Protein AF-A0A353R4M9-F1 (afdb_monomer)

Secondary structure (DSSP, 8-state):
--HHHHHHHHHHHH----HHHHHHHHHHHHHHHTTPPPHHHHS-HHHHHHHHHHHTTPPPPEEEEEEEES-GGG-EEEEEEEEGGGTEEEEEEESSHHHHHHHHHHHHHHHHH--

Foldseek 3Di:
DCPPVVVVVVVVVPPPDDPVVVVVVCVVCVVVVVPPDDPVVVDQLQVVLQVVQVVVVFDHKDKDFDDWDDDPVQIKTWIWIDGVVVVDIFIAIDSDPVRRVSRRSVVVVVVVVVD

Radius of gyration: 19.38 Å; Cα contacts (8 Å, |Δi|>4): 144; chains: 1; bounding box: 36×39×50 Å

Structure (mmCIF, N/CA/C/O backbone):
data_AF-A0A353R4M9-F1
#
_entry.id   AF-A0A353R4M9-F1
#
loop_
_atom_site.group_PDB
_atom_site.id
_atom_site.type_symbol
_atom_site.label_atom_id
_atom_site.label_alt_id
_atom_site.label_comp_id
_atom_site.label_asym_id
_atom_site.label_entity_id
_atom_site.label_seq_id
_atom_site.pdbx_PDB_ins_code
_atom_site.Cartn_x
_atom_site.Cartn_y
_atom_site.Cartn_z
_atom_site.occupancy
_atom_site.B_iso_or_equiv
_atom_site.auth_seq_id
_atom_site.auth_comp_id
_atom_site.auth_asym_id
_atom_site.auth_atom_id
_atom_site.pdbx_PDB_model_num
ATOM 1 N N . MET A 1 1 ? -9.221 1.998 -17.539 1.00 46.59 1 MET A N 1
ATOM 2 C CA . MET A 1 1 ? -8.350 1.305 -18.517 1.00 46.59 1 MET A CA 1
ATOM 3 C C . MET A 1 1 ? -8.465 -0.200 -18.297 1.00 46.59 1 MET A C 1
ATOM 5 O O . MET A 1 1 ? -7.474 -0.876 -18.049 1.00 46.59 1 MET A O 1
ATOM 9 N N . ALA A 1 2 ? -9.700 -0.699 -18.335 1.00 43.16 2 ALA A N 1
ATOM 10 C CA . ALA A 1 2 ? -10.043 -2.120 -18.269 1.00 43.16 2 ALA A CA 1
ATOM 11 C C . ALA A 1 2 ? -10.678 -2.576 -19.599 1.00 43.16 2 ALA A C 1
ATOM 13 O O . ALA A 1 2 ? -11.157 -3.693 -19.713 1.00 43.16 2 ALA A O 1
ATOM 14 N N . ASP A 1 3 ? -10.648 -1.723 -20.626 1.00 44.44 3 ASP A N 1
ATOM 15 C CA . ASP A 1 3 ? -11.493 -1.878 -21.811 1.00 44.44 3 ASP A CA 1
ATOM 16 C C . ASP A 1 3 ? -10.904 -2.832 -22.863 1.00 44.44 3 ASP A C 1
ATOM 18 O O . ASP A 1 3 ? -11.619 -3.344 -23.716 1.00 44.44 3 ASP A O 1
ATOM 22 N N . ALA A 1 4 ? -9.599 -3.122 -22.805 1.00 49.16 4 ALA A N 1
ATOM 23 C CA . ALA A 1 4 ? -8.953 -4.014 -23.771 1.00 49.16 4 ALA A CA 1
ATOM 24 C C . ALA A 1 4 ? -9.053 -5.503 -23.389 1.00 49.16 4 ALA A C 1
ATOM 26 O O . ALA A 1 4 ? -9.022 -6.361 -24.268 1.00 49.16 4 ALA A O 1
ATOM 27 N N . LEU A 1 5 ? -9.178 -5.821 -22.094 1.00 45.62 5 LEU A N 1
ATOM 28 C CA . LEU A 1 5 ? -9.212 -7.209 -21.620 1.00 45.62 5 LEU A CA 1
ATOM 29 C C . LEU A 1 5 ? -10.612 -7.825 -21.766 1.00 45.62 5 LEU A C 1
ATOM 31 O O . LEU A 1 5 ? -10.732 -8.975 -22.187 1.00 45.62 5 LEU A O 1
ATOM 35 N N . GLU A 1 6 ? -11.668 -7.050 -21.501 1.00 48.56 6 GLU A N 1
ATOM 36 C CA . GLU A 1 6 ? -13.055 -7.499 -21.693 1.00 48.56 6 GLU A CA 1
ATOM 37 C C . GLU A 1 6 ? -13.397 -7.716 -23.174 1.00 48.56 6 GLU A C 1
ATOM 39 O O . GLU A 1 6 ? -14.111 -8.661 -23.508 1.00 48.56 6 GLU A O 1
ATOM 44 N N . ALA A 1 7 ? -12.820 -6.921 -24.083 1.00 51.59 7 ALA A N 1
ATOM 45 C CA . ALA A 1 7 ? -13.050 -7.064 -25.521 1.00 51.59 7 ALA A CA 1
ATOM 46 C C . ALA A 1 7 ? -12.492 -8.383 -26.093 1.00 51.59 7 ALA A C 1
ATOM 48 O O . ALA A 1 7 ? -13.135 -9.015 -26.932 1.00 51.59 7 ALA A O 1
ATOM 49 N N . VAL A 1 8 ? -11.325 -8.839 -25.617 1.00 53.41 8 VAL A N 1
ATOM 50 C CA . VAL A 1 8 ? -10.725 -10.113 -26.062 1.00 53.41 8 VAL A CA 1
ATOM 51 C C . VAL A 1 8 ? -11.509 -11.310 -25.519 1.00 53.41 8 VAL A C 1
ATOM 53 O O . VAL A 1 8 ? -11.739 -12.275 -26.246 1.00 53.41 8 VAL A O 1
ATOM 56 N N . LEU A 1 9 ? -11.977 -11.239 -24.270 1.00 49.53 9 LEU A N 1
ATOM 57 C CA . LEU A 1 9 ? -12.787 -12.303 -23.669 1.00 49.53 9 LEU A CA 1
ATOM 58 C C . LEU A 1 9 ? -14.192 -12.385 -24.293 1.00 49.53 9 LEU A C 1
ATOM 60 O O . LEU A 1 9 ? -14.709 -13.485 -24.487 1.00 49.53 9 LEU A O 1
ATOM 64 N N . GLY A 1 10 ? -14.775 -11.249 -24.691 1.00 46.59 10 GLY A N 1
ATOM 65 C CA . GLY A 1 10 ? -16.047 -11.204 -25.419 1.00 46.59 10 GLY A CA 1
ATOM 66 C C . GLY A 1 10 ? -15.973 -11.813 -26.823 1.00 46.59 10 GLY A C 1
ATOM 67 O O . GLY A 1 10 ? -16.895 -12.518 -27.231 1.00 46.59 10 GLY A O 1
ATOM 68 N N . ALA A 1 11 ? -14.863 -11.610 -27.542 1.00 48.66 11 ALA A N 1
ATOM 69 C CA . ALA A 1 11 ? -14.675 -12.150 -28.890 1.00 48.66 11 ALA A CA 1
ATOM 70 C C . ALA A 1 11 ? -14.497 -13.681 -28.903 1.00 48.66 11 ALA A C 1
ATOM 72 O O . ALA A 1 11 ? -15.026 -14.354 -29.782 1.00 48.66 11 ALA A O 1
ATOM 73 N N . VAL A 1 12 ? -13.817 -14.250 -27.900 1.00 50.44 12 VAL A N 1
ATOM 74 C CA . VAL A 1 12 ? -13.602 -15.708 -27.803 1.00 50.44 12 VAL A CA 1
ATOM 75 C C . VAL A 1 12 ? -14.885 -16.460 -27.420 1.00 50.44 12 VAL A C 1
ATOM 77 O O . VAL A 1 12 ? -15.082 -17.593 -27.854 1.00 50.44 12 VAL A O 1
ATOM 80 N N . CYS A 1 13 ? -15.791 -15.838 -26.659 1.00 46.22 13 CYS A N 1
ATOM 81 C CA . CYS A 1 13 ? -17.080 -16.442 -26.302 1.00 46.22 13 CYS A 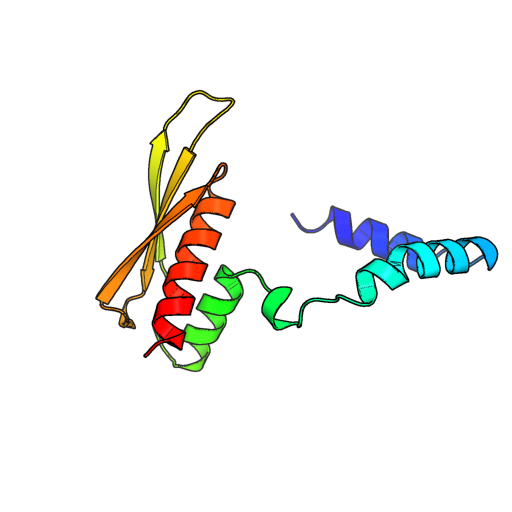CA 1
ATOM 82 C C . CYS A 1 13 ? -18.108 -16.452 -27.449 1.00 46.22 13 CYS A C 1
ATOM 84 O O . CYS A 1 13 ? -19.047 -17.244 -27.396 1.00 46.22 13 CYS A O 1
ATOM 86 N N . LEU A 1 14 ? -17.956 -15.599 -28.470 1.00 47.22 14 LEU A N 1
ATOM 87 C CA . LEU A 1 14 ? -18.917 -15.477 -29.577 1.00 47.22 14 LEU A CA 1
ATOM 88 C C . LEU A 1 14 ? -18.585 -16.343 -30.805 1.00 47.22 14 LEU A C 1
ATOM 90 O O . LEU A 1 14 ? -19.490 -16.620 -31.587 1.00 47.22 14 LEU A O 1
ATOM 94 N N . ASP A 1 15 ? -17.348 -16.828 -30.947 1.00 45.69 15 ASP A N 1
ATOM 95 C CA . ASP A 1 15 ? -16.869 -17.538 -32.150 1.00 45.69 15 ASP A CA 1
ATOM 96 C C . ASP A 1 15 ? -16.700 -19.059 -31.925 1.00 45.69 15 ASP A C 1
ATOM 98 O O . ASP A 1 15 ? -15.742 -19.709 -32.354 1.00 45.69 15 ASP A O 1
ATOM 102 N N . GLY A 1 16 ? -17.645 -19.653 -31.189 1.00 45.06 16 GLY A N 1
ATOM 103 C CA . GLY A 1 16 ? -17.697 -21.086 -30.896 1.00 45.06 16 GLY A CA 1
ATOM 104 C C . GLY A 1 16 ? -17.989 -21.930 -32.138 1.00 45.06 16 GLY A C 1
ATOM 105 O O . GLY A 1 16 ? -19.138 -22.279 -32.397 1.00 45.06 16 GLY A O 1
ATOM 106 N N . GLY A 1 17 ? -16.940 -22.294 -32.879 1.00 49.66 17 GLY A N 1
ATOM 107 C CA . GLY A 1 17 ? -17.061 -23.102 -34.091 1.00 49.66 17 GLY A CA 1
ATOM 108 C C . GLY A 1 17 ? -15.813 -23.890 -34.496 1.00 49.66 17 GLY A C 1
ATOM 109 O O . GLY A 1 17 ? -15.422 -23.833 -35.653 1.00 49.66 17 GLY A O 1
ATOM 110 N N . SER A 1 18 ? -15.162 -24.614 -33.578 1.00 41.50 18 SER A N 1
ATOM 111 C CA . SER A 1 18 ? -14.488 -25.903 -33.859 1.00 41.50 18 SER A CA 1
ATOM 112 C C . SER A 1 18 ? -13.872 -26.473 -32.573 1.00 41.50 18 SER A C 1
ATOM 114 O O . SER A 1 18 ? -12.971 -25.893 -31.968 1.00 41.50 18 SER A O 1
ATOM 116 N N . GLU A 1 19 ? -14.379 -27.626 -32.132 1.00 49.78 19 GLU A N 1
ATOM 117 C CA . GLU A 1 19 ? -14.119 -28.251 -30.821 1.00 49.78 19 GLU A CA 1
ATOM 118 C C . GLU A 1 19 ? -12.633 -28.499 -30.483 1.00 49.78 19 GLU A C 1
ATOM 120 O O . GLU A 1 19 ? -12.288 -28.623 -29.309 1.00 49.78 19 GLU A O 1
ATOM 125 N N . ALA A 1 20 ? -11.731 -28.488 -31.468 1.00 51.72 20 ALA A N 1
ATOM 126 C CA . ALA A 1 20 ? -10.294 -28.678 -31.256 1.00 51.72 20 ALA A CA 1
ATOM 127 C C . ALA A 1 20 ? -9.602 -27.486 -30.558 1.00 51.72 20 ALA A C 1
ATOM 129 O O . ALA A 1 20 ? -8.657 -27.680 -29.793 1.00 51.72 20 ALA A O 1
ATOM 130 N N . GLY A 1 21 ? -10.072 -26.250 -30.776 1.00 47.78 21 GLY A N 1
ATOM 131 C CA . GLY A 1 21 ? -9.477 -25.058 -30.153 1.00 47.78 21 GLY A CA 1
ATOM 132 C C . GLY A 1 21 ? -9.801 -24.945 -28.661 1.00 47.78 21 GLY A C 1
ATOM 133 O O . GLY A 1 21 ? -8.946 -24.587 -27.850 1.00 47.78 21 GLY A O 1
ATOM 134 N N . ILE A 1 22 ? -11.023 -25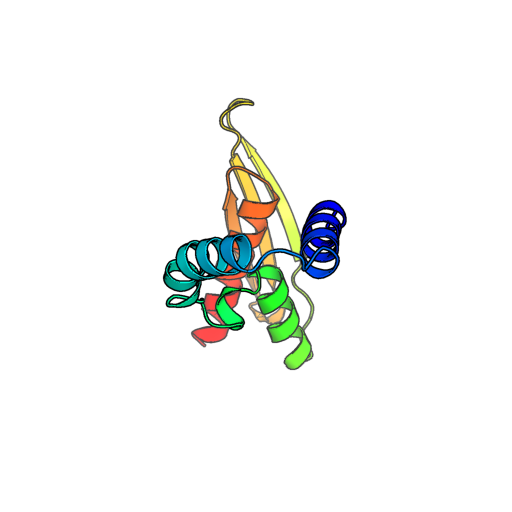.333 -28.284 1.00 53.91 22 ILE A N 1
ATOM 135 C CA . ILE A 1 22 ? -11.511 -25.291 -26.899 1.00 53.91 22 ILE A CA 1
ATOM 136 C C . ILE A 1 22 ? -10.748 -26.287 -26.022 1.00 53.91 22 ILE A C 1
ATOM 138 O O . ILE A 1 22 ? -10.462 -25.984 -24.865 1.00 53.91 22 ILE A O 1
ATOM 142 N N . GLU A 1 23 ? -10.386 -27.458 -26.548 1.00 51.88 23 GLU A N 1
ATOM 143 C CA . GLU A 1 23 ? -9.669 -28.470 -25.768 1.00 51.88 23 GLU A CA 1
ATOM 144 C C . GLU A 1 23 ? -8.225 -28.050 -25.446 1.00 51.88 23 GLU A C 1
ATOM 146 O O . GLU A 1 23 ? -7.747 -28.261 -24.330 1.00 51.88 23 GLU A O 1
ATOM 151 N N . ILE A 1 24 ? -7.552 -27.384 -26.391 1.00 54.59 24 ILE A N 1
ATOM 152 C CA . ILE A 1 24 ? -6.188 -26.869 -26.214 1.00 54.59 24 ILE A CA 1
ATOM 153 C C . ILE A 1 24 ? -6.175 -25.694 -25.232 1.00 54.59 24 ILE A C 1
ATOM 155 O O . ILE A 1 24 ? -5.332 -25.662 -24.337 1.00 54.59 24 ILE A O 1
ATOM 159 N N . VAL A 1 25 ? -7.140 -24.771 -25.337 1.00 54.78 25 VAL A N 1
ATOM 160 C CA . VAL A 1 25 ? -7.304 -23.675 -24.367 1.00 54.78 25 VAL A CA 1
ATOM 161 C C . VAL A 1 25 ? -7.632 -24.233 -22.982 1.00 54.78 25 VAL A C 1
ATOM 163 O O . VAL A 1 25 ? -6.993 -23.844 -22.008 1.00 54.78 25 VAL A O 1
ATOM 166 N N . LYS A 1 26 ? -8.544 -25.208 -22.873 1.00 54.59 26 LYS A N 1
ATOM 167 C CA . LYS A 1 26 ? -8.845 -25.868 -21.594 1.00 54.59 26 LYS A CA 1
ATOM 168 C C . LYS A 1 26 ? -7.624 -26.566 -21.005 1.00 54.59 26 LYS A C 1
ATOM 170 O O . LYS A 1 26 ? -7.410 -26.424 -19.813 1.00 54.59 26 LYS A O 1
ATOM 175 N N . ARG A 1 27 ? -6.797 -27.263 -21.792 1.00 55.41 27 ARG A N 1
ATOM 176 C CA . ARG A 1 27 ? -5.564 -27.901 -21.288 1.00 55.41 27 ARG A CA 1
ATOM 177 C C . ARG A 1 27 ? -4.495 -26.893 -20.868 1.00 55.41 27 ARG A C 1
ATOM 179 O O . ARG A 1 27 ? -3.914 -27.055 -19.803 1.00 55.41 27 ARG A O 1
ATOM 186 N N . LEU A 1 28 ? -4.267 -25.842 -21.655 1.00 52.69 28 LEU A N 1
ATOM 187 C CA . LEU A 1 28 ? -3.279 -24.799 -21.341 1.00 52.69 28 LEU A CA 1
ATOM 188 C C . LEU A 1 28 ? -3.674 -23.950 -20.124 1.00 52.69 28 LEU A C 1
ATOM 190 O O . LEU A 1 28 ? -2.798 -23.460 -19.410 1.00 52.69 28 LEU A O 1
ATOM 194 N N . PHE A 1 29 ? -4.977 -23.782 -19.879 1.00 48.28 29 PHE A N 1
ATOM 195 C CA . PHE A 1 29 ? -5.491 -23.066 -18.714 1.00 48.28 29 PHE A CA 1
ATOM 196 C C . PHE A 1 29 ? -5.842 -23.972 -17.529 1.00 48.28 29 PHE A C 1
ATOM 198 O O . PHE A 1 29 ? -5.880 -23.452 -16.424 1.00 48.28 2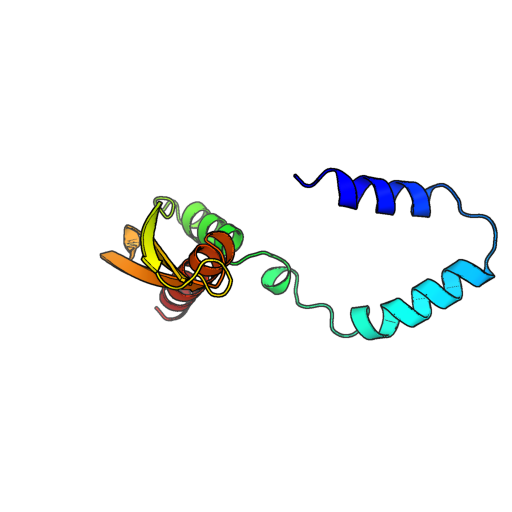9 PHE A O 1
ATOM 205 N N . ALA A 1 30 ? -6.037 -25.286 -17.692 1.00 51.38 30 ALA A N 1
ATOM 206 C CA . ALA A 1 30 ? -6.355 -26.205 -16.590 1.00 51.38 30 ALA A CA 1
ATOM 207 C C . ALA A 1 30 ? -5.240 -26.261 -15.538 1.00 51.38 30 ALA A C 1
ATOM 209 O O . ALA A 1 30 ? -5.530 -26.165 -14.349 1.00 51.38 30 ALA A O 1
ATOM 210 N N . ASP A 1 31 ? -3.972 -26.313 -15.957 1.00 48.19 31 ASP A N 1
ATOM 211 C CA . ASP A 1 31 ? -2.838 -26.309 -15.021 1.00 48.19 31 ASP A CA 1
ATOM 212 C C . ASP A 1 31 ? -2.655 -24.951 -14.318 1.00 48.19 31 ASP A C 1
ATOM 214 O O . ASP A 1 31 ? -2.184 -24.892 -13.183 1.00 48.19 31 ASP A O 1
ATOM 218 N N . ARG A 1 32 ? -3.080 -23.845 -14.950 1.00 45.94 32 ARG A N 1
ATOM 219 C CA . ARG A 1 32 ? -3.124 -22.514 -14.312 1.00 45.94 32 ARG A CA 1
ATOM 220 C C . ARG A 1 32 ? -4.375 -22.305 -13.455 1.00 45.94 32 ARG A C 1
ATOM 222 O O . ARG A 1 32 ? -4.330 -21.493 -12.539 1.00 45.94 32 ARG A O 1
ATOM 229 N N . LEU A 1 33 ? -5.460 -23.032 -13.731 1.00 44.97 33 LEU A N 1
ATOM 230 C CA . LEU A 1 33 ? -6.700 -23.004 -12.955 1.00 44.97 33 LEU A CA 1
ATOM 231 C C . LEU A 1 33 ? -6.641 -23.900 -11.708 1.00 44.97 33 LEU A C 1
ATOM 233 O O . LEU A 1 33 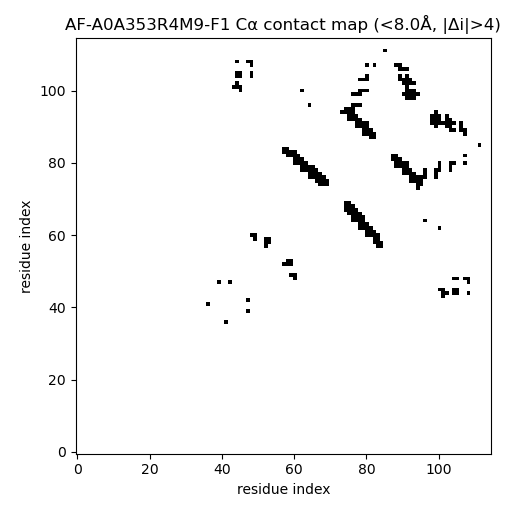? -7.353 -23.652 -10.740 1.00 44.97 33 LEU A O 1
ATOM 237 N N . ALA A 1 34 ? -5.804 -24.939 -11.720 1.00 46.00 34 ALA A N 1
ATOM 238 C CA . ALA A 1 34 ? -5.642 -25.858 -10.593 1.00 46.00 34 ALA A CA 1
ATOM 239 C C . ALA A 1 34 ? -5.014 -25.188 -9.356 1.00 46.00 34 ALA A C 1
ATOM 241 O O . ALA A 1 34 ? -5.220 -25.649 -8.238 1.00 46.00 34 ALA A O 1
ATOM 242 N N . ASN A 1 35 ? -4.310 -24.072 -9.561 1.00 45.38 35 ASN A N 1
ATOM 243 C CA . ASN A 1 35 ? -3.800 -23.189 -8.516 1.00 45.38 35 ASN A CA 1
ATOM 244 C C . ASN A 1 35 ? -4.462 -21.812 -8.621 1.00 45.38 35 ASN A C 1
ATOM 246 O O . ASN A 1 35 ? -3.768 -20.795 -8.599 1.00 45.38 35 ASN A O 1
ATOM 250 N N . LEU A 1 36 ? -5.787 -21.765 -8.813 1.00 43.06 36 LEU A N 1
ATOM 251 C CA . LEU A 1 36 ? -6.496 -20.499 -8.684 1.00 43.06 36 LEU A CA 1
ATOM 252 C C . LEU A 1 36 ? -6.281 -19.992 -7.257 1.00 43.06 36 LEU A C 1
ATOM 254 O O . LEU A 1 36 ? -6.698 -20.667 -6.310 1.00 43.06 36 LEU A O 1
ATOM 258 N N . PRO A 1 37 ? -5.646 -18.823 -7.099 1.00 46.34 37 PRO A N 1
ATOM 259 C CA . PRO A 1 37 ? -5.637 -18.151 -5.822 1.00 46.34 37 PRO A CA 1
ATOM 260 C C . PRO A 1 37 ? -7.095 -17.949 -5.397 1.00 46.34 37 PRO A C 1
ATOM 262 O O . PRO A 1 37 ? -7.972 -17.736 -6.242 1.00 46.34 37 PRO A O 1
ATOM 265 N N . SER A 1 38 ? -7.372 -18.043 -4.102 1.00 51.38 38 SER A N 1
ATOM 266 C CA . SER A 1 38 ? -8.701 -17.731 -3.563 1.00 51.38 38 SER A CA 1
ATOM 267 C C . SER A 1 38 ? -9.195 -16.368 -4.095 1.00 51.38 38 SER A C 1
ATOM 269 O O . SER A 1 38 ? -8.386 -15.513 -4.449 1.00 51.38 38 SER A O 1
ATOM 271 N N . GLU A 1 39 ? -10.508 -16.095 -4.141 1.00 50.16 39 GLU A N 1
ATOM 272 C CA . GLU A 1 39 ? -11.025 -14.752 -4.514 1.00 50.16 39 GLU A CA 1
ATOM 273 C C . GLU A 1 39 ? -10.332 -13.612 -3.733 1.00 50.16 39 GLU A C 1
ATOM 275 O O . GLU A 1 39 ? -10.190 -12.494 -4.225 1.00 50.16 39 GLU A O 1
ATOM 280 N N . VAL A 1 40 ? -9.834 -13.924 -2.533 1.00 50.16 40 VAL A N 1
ATOM 281 C CA . VAL A 1 40 ? -9.048 -13.057 -1.647 1.00 50.16 40 VAL A CA 1
ATOM 282 C C . VAL A 1 40 ? -7.626 -12.778 -2.169 1.00 50.16 40 VAL A C 1
ATOM 284 O O . VAL A 1 40 ? -7.057 -11.730 -1.880 1.00 50.16 40 VAL A O 1
ATOM 287 N N . GLU A 1 41 ? -7.032 -13.675 -2.944 1.00 51.50 41 GLU A N 1
ATOM 288 C CA . GLU A 1 41 ? -5.736 -13.478 -3.606 1.00 51.50 41 GLU A CA 1
ATOM 289 C C . GLU A 1 41 ? -5.871 -12.882 -5.019 1.00 51.50 41 GLU A C 1
ATOM 291 O O . GLU A 1 41 ? -4.918 -12.297 -5.530 1.00 51.50 41 GLU A O 1
ATOM 296 N N . LEU A 1 42 ? -7.050 -12.985 -5.643 1.00 56.62 42 LEU A N 1
ATOM 297 C CA . LEU A 1 42 ? -7.355 -12.323 -6.919 1.00 56.62 42 LEU A CA 1
ATOM 298 C C . LEU A 1 42 ? -7.590 -10.813 -6.756 1.00 56.62 42 LEU A C 1
ATOM 300 O O . LEU A 1 42 ? -7.295 -10.039 -7.670 1.00 56.62 42 LEU A O 1
ATOM 304 N N . LYS A 1 43 ? -8.118 -10.379 -5.603 1.00 67.12 43 LYS A N 1
ATOM 305 C CA . LYS A 1 43 ? -8.335 -8.957 -5.309 1.00 67.12 43 LYS A CA 1
ATOM 306 C C . LYS A 1 43 ? -7.030 -8.267 -4.928 1.00 67.12 43 LYS A C 1
ATOM 308 O O . LYS A 1 43 ? -6.301 -8.718 -4.046 1.00 67.12 43 LYS A O 1
ATOM 313 N N . ASP A 1 44 ? -6.772 -7.118 -5.548 1.00 87.50 44 ASP A N 1
ATOM 314 C CA . ASP A 1 44 ? -5.580 -6.343 -5.235 1.00 87.50 44 ASP A CA 1
ATOM 315 C C . ASP A 1 44 ? -5.622 -5.802 -3.785 1.00 87.50 44 ASP A C 1
ATOM 317 O O . ASP A 1 44 ? -6.702 -5.500 -3.258 1.00 87.50 44 ASP A O 1
ATOM 321 N N . PRO A 1 45 ? -4.461 -5.637 -3.123 1.00 89.25 45 PRO A N 1
ATOM 322 C CA . PRO A 1 45 ? -4.402 -5.237 -1.717 1.00 89.25 45 PRO A CA 1
ATOM 323 C C . PRO A 1 45 ? -5.102 -3.910 -1.400 1.00 89.25 45 PRO A C 1
ATOM 325 O O . PRO A 1 45 ? -5.568 -3.724 -0.278 1.00 89.25 45 PRO A O 1
ATOM 328 N N . LYS A 1 46 ? -5.213 -2.980 -2.362 1.00 90.31 46 LYS A N 1
ATOM 329 C CA . LYS A 1 46 ? -5.898 -1.699 -2.125 1.00 90.31 46 LYS A CA 1
ATOM 330 C C . LYS A 1 46 ? -7.402 -1.903 -1.990 1.00 90.31 46 LYS A C 1
ATOM 332 O O . LYS A 1 46 ? -7.993 -1.385 -1.046 1.00 90.31 46 LYS A O 1
ATOM 337 N N . THR A 1 47 ? -7.994 -2.692 -2.889 1.00 90.25 47 THR A N 1
ATOM 338 C CA . THR A 1 47 ? -9.416 -3.056 -2.822 1.00 90.25 47 THR A CA 1
ATOM 339 C C . THR A 1 47 ? -9.727 -3.779 -1.516 1.00 90.25 47 THR A C 1
ATOM 341 O O . THR A 1 47 ? -10.661 -3.405 -0.813 1.00 90.25 47 THR A O 1
ATOM 344 N N . ARG A 1 48 ? -8.893 -4.750 -1.124 1.00 92.50 48 ARG A N 1
ATOM 345 C CA . ARG A 1 48 ? -9.068 -5.471 0.146 1.00 92.50 48 ARG A CA 1
ATOM 346 C C . ARG A 1 48 ? -8.995 -4.558 1.367 1.00 92.50 48 ARG A C 1
ATOM 348 O O . ARG A 1 48 ? -9.820 -4.686 2.265 1.00 92.50 48 ARG A O 1
ATOM 355 N N . LEU A 1 49 ? -8.030 -3.636 1.404 1.00 92.94 49 LEU A N 1
ATOM 356 C CA . LEU A 1 49 ? -7.893 -2.679 2.505 1.00 92.94 49 LEU A CA 1
ATOM 357 C C . LEU A 1 49 ? -9.118 -1.770 2.601 1.00 92.94 49 LEU A C 1
ATOM 359 O O . LEU A 1 49 ? -9.643 -1.550 3.690 1.00 92.94 49 LEU A O 1
ATOM 363 N N . GLN A 1 50 ? -9.586 -1.270 1.458 1.00 93.00 50 GLN A N 1
ATOM 364 C CA . GLN A 1 50 ? -10.782 -0.445 1.388 1.00 93.00 50 GLN A CA 1
ATOM 365 C C . GLN A 1 50 ? -12.017 -1.199 1.893 1.00 93.00 50 GLN A C 1
ATOM 367 O O . GLN A 1 50 ? -12.710 -0.686 2.768 1.00 93.00 50 GLN A O 1
ATOM 372 N N . GLU A 1 51 ? -12.273 -2.408 1.388 1.00 93.19 51 GLU A N 1
ATOM 373 C CA . GLU A 1 51 ? -13.407 -3.240 1.813 1.00 93.19 51 GLU A CA 1
ATOM 374 C C . GLU A 1 51 ? -13.344 -3.540 3.318 1.00 93.19 51 GLU A C 1
ATOM 376 O O . GLU A 1 51 ? -14.350 -3.410 4.015 1.00 93.19 51 GLU A O 1
ATOM 381 N N . HIS A 1 52 ? -12.157 -3.872 3.839 1.00 92.81 52 HIS A N 1
ATOM 382 C CA . HIS A 1 52 ? -11.951 -4.149 5.260 1.00 92.81 52 HIS A CA 1
ATOM 383 C C . HIS A 1 52 ? -12.301 -2.942 6.144 1.00 92.81 52 HIS A C 1
ATOM 385 O O . HIS A 1 52 ? -12.982 -3.092 7.159 1.00 92.81 52 HIS A O 1
ATOM 391 N N . LEU A 1 53 ? -11.853 -1.742 5.764 1.00 92.94 53 LEU A N 1
ATOM 392 C CA . LEU A 1 53 ? -12.125 -0.511 6.512 1.00 92.94 53 LEU A CA 1
ATOM 393 C C . LEU A 1 53 ? -13.599 -0.103 6.402 1.00 92.94 53 LEU A C 1
ATOM 395 O O . LEU A 1 53 ? -14.232 0.198 7.414 1.00 92.94 53 LEU A O 1
ATOM 399 N N . GLN A 1 54 ? -14.181 -0.176 5.202 1.00 93.44 54 GLN A N 1
ATOM 400 C CA . GLN A 1 54 ? -15.595 0.136 4.980 1.00 93.44 54 GLN A CA 1
ATOM 401 C C . GLN A 1 54 ? -16.523 -0.790 5.765 1.00 93.44 54 GLN A C 1
ATOM 403 O O . GLN A 1 54 ? -17.472 -0.313 6.384 1.00 93.44 54 GLN A O 1
ATOM 408 N N . ALA A 1 55 ? -16.235 -2.095 5.794 1.00 93.25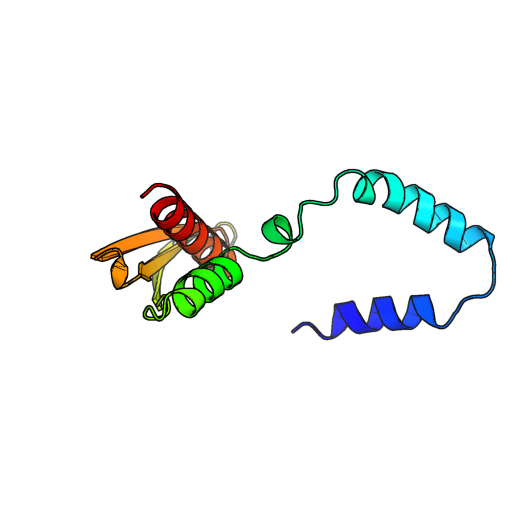 55 ALA A N 1
ATOM 409 C CA . ALA A 1 55 ? -17.020 -3.069 6.550 1.00 93.25 55 ALA A CA 1
ATOM 410 C C . ALA A 1 55 ? -17.046 -2.775 8.062 1.00 93.25 55 ALA A C 1
ATOM 412 O O . ALA A 1 55 ? -17.983 -3.175 8.750 1.00 93.25 55 ALA A O 1
ATOM 413 N N . ARG A 1 56 ? -16.0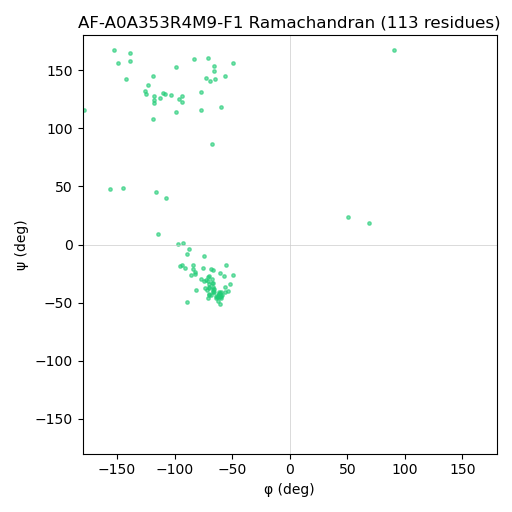37 -2.060 8.577 1.00 92.50 56 ARG A N 1
ATOM 414 C CA . ARG A 1 56 ? -15.920 -1.651 9.985 1.00 92.50 56 ARG A CA 1
ATOM 415 C C . ARG A 1 56 ? -16.404 -0.221 10.253 1.00 92.50 56 ARG A C 1
ATOM 417 O O . ARG A 1 56 ? -16.358 0.221 11.394 1.00 92.50 56 ARG A O 1
ATOM 424 N N . GLY A 1 57 ? -16.875 0.498 9.230 1.00 92.81 57 GLY A N 1
ATOM 425 C CA . GLY A 1 57 ? -17.264 1.908 9.350 1.00 92.81 57 GLY A CA 1
ATOM 426 C C . GLY A 1 57 ? -16.080 2.855 9.578 1.00 92.81 57 GLY A C 1
ATOM 427 O O . GLY A 1 57 ? -16.277 3.977 10.040 1.00 92.81 57 GLY A O 1
ATOM 428 N N . GLU A 1 58 ? -14.863 2.408 9.267 1.00 94.25 58 GLU A N 1
ATOM 429 C CA . GLU A 1 58 ? -13.637 3.182 9.435 1.00 94.25 58 GLU A CA 1
ATOM 430 C C . GLU A 1 58 ? -13.391 4.123 8.252 1.00 94.25 58 GLU A C 1
ATOM 432 O O . GLU A 1 58 ? -13.891 3.933 7.137 1.00 94.25 58 GLU A O 1
ATOM 437 N N . LEU A 1 59 ? -12.563 5.141 8.487 1.00 93.38 59 LEU A N 1
ATOM 438 C CA . LEU A 1 59 ? -12.109 6.034 7.425 1.00 93.38 59 LEU A CA 1
ATOM 439 C C . LEU A 1 59 ? -11.240 5.289 6.400 1.00 93.38 59 LEU A C 1
ATOM 441 O O . LEU A 1 59 ? -10.414 4.442 6.744 1.00 93.38 59 LEU A O 1
ATOM 445 N N . LEU A 1 60 ? -11.409 5.661 5.129 1.00 92.56 60 LEU A N 1
ATOM 446 C CA . LEU A 1 60 ? -10.659 5.102 4.004 1.00 92.56 60 LEU A CA 1
ATOM 447 C C . LEU A 1 60 ? -9.158 5.441 4.071 1.00 92.56 60 LEU A C 1
ATOM 449 O O . LEU A 1 60 ? -8.786 6.481 4.624 1.00 92.56 60 LEU A O 1
ATOM 453 N N . PRO A 1 61 ? -8.290 4.603 3.473 1.00 93.06 61 PRO A N 1
ATOM 454 C CA . PRO A 1 61 ? -6.856 4.848 3.458 1.00 93.06 61 PRO A CA 1
ATOM 455 C C . PRO A 1 61 ? -6.506 5.999 2.506 1.00 93.06 61 PRO A C 1
ATOM 457 O O . PRO A 1 61 ? -7.083 6.129 1.424 1.00 93.06 61 PRO A O 1
ATOM 460 N N . VAL A 1 62 ? -5.514 6.808 2.882 1.00 95.38 62 VAL A N 1
ATOM 461 C CA . VAL A 1 62 ? -4.982 7.900 2.051 1.00 95.38 62 VAL A CA 1
ATOM 462 C C . VAL A 1 62 ? -3.582 7.537 1.573 1.00 95.38 62 VAL A C 1
ATOM 464 O O . VAL A 1 62 ? -2.734 7.148 2.373 1.00 95.38 62 VAL A O 1
ATOM 467 N N . TYR A 1 63 ? -3.330 7.680 0.272 1.00 93.81 63 TYR A N 1
ATOM 468 C CA . TYR A 1 63 ? -2.030 7.394 -0.337 1.00 93.81 63 TYR A CA 1
ATOM 469 C C . TYR A 1 63 ? -1.332 8.684 -0.755 1.00 93.81 63 TYR A C 1
ATOM 471 O O . TYR A 1 63 ? -1.902 9.497 -1.484 1.00 93.81 63 TYR A O 1
ATOM 479 N N . GLN A 1 64 ? -0.075 8.828 -0.348 1.00 95.25 64 GLN A N 1
ATOM 480 C CA . GLN A 1 64 ? 0.790 9.946 -0.698 1.00 95.25 64 GLN A CA 1
ATOM 481 C C . GLN A 1 64 ? 2.076 9.422 -1.334 1.00 95.25 64 GLN A C 1
ATOM 483 O O . GLN A 1 64 ? 2.721 8.535 -0.789 1.00 95.25 64 GLN A O 1
ATOM 488 N N . LEU A 1 65 ? 2.447 9.962 -2.495 1.00 95.50 65 LEU A N 1
ATOM 489 C CA . LEU A 1 65 ? 3.762 9.718 -3.081 1.00 95.50 65 LEU A CA 1
ATOM 490 C C . LEU A 1 65 ? 4.785 10.582 -2.334 1.00 95.50 65 LEU A C 1
ATOM 492 O O . LEU A 1 65 ? 4.697 11.808 -2.400 1.00 95.50 65 LEU A O 1
ATOM 496 N N . ASP A 1 66 ? 5.725 9.943 -1.644 1.00 93.62 66 ASP A N 1
ATOM 497 C CA . ASP A 1 66 ? 6.750 10.621 -0.845 1.00 93.62 66 ASP A CA 1
ATOM 498 C C . ASP A 1 66 ? 7.988 10.927 -1.694 1.00 93.62 66 ASP A C 1
ATOM 500 O O . ASP A 1 66 ? 8.455 12.065 -1.726 1.00 93.62 66 ASP A O 1
ATOM 504 N N . THR A 1 67 ? 8.495 9.924 -2.419 1.00 94.19 67 THR A N 1
ATOM 505 C CA . THR A 1 67 ? 9.767 10.029 -3.148 1.00 94.19 67 THR A CA 1
ATOM 506 C C . THR A 1 67 ? 9.699 9.307 -4.492 1.00 94.19 67 THR A C 1
ATOM 508 O O . THR A 1 67 ? 9.129 8.221 -4.602 1.00 94.19 67 THR A O 1
ATOM 511 N N . ILE A 1 68 ? 10.337 9.886 -5.514 1.00 95.44 68 ILE A N 1
ATOM 512 C CA . ILE A 1 68 ? 10.775 9.171 -6.719 1.00 95.44 68 ILE A CA 1
ATOM 513 C C . ILE A 1 68 ? 12.296 9.278 -6.769 1.00 95.44 68 ILE A C 1
ATOM 515 O O . ILE A 1 68 ? 12.845 10.373 -6.654 1.00 95.44 68 ILE A O 1
ATOM 519 N N . SER A 1 69 ? 12.981 8.151 -6.917 1.00 93.50 69 SER A N 1
ATOM 520 C CA . SER A 1 69 ? 14.444 8.092 -6.963 1.00 93.50 69 SER A CA 1
ATOM 521 C C . SER A 1 69 ? 14.926 7.117 -8.034 1.00 93.50 69 SER A C 1
ATOM 523 O O . SER A 1 69 ? 14.145 6.313 -8.530 1.00 93.50 69 SER A O 1
ATOM 525 N N . GLY A 1 70 ? 16.208 7.187 -8.393 1.00 92.31 70 GLY A N 1
ATOM 526 C CA . GLY A 1 70 ? 16.809 6.316 -9.407 1.00 92.31 70 GLY A CA 1
ATOM 527 C C . GLY A 1 70 ? 16.742 6.874 -10.838 1.00 92.31 70 GLY A C 1
ATOM 528 O O . GLY A 1 70 ? 16.069 7.878 -11.094 1.00 92.31 70 GLY A O 1
ATOM 529 N N . PRO A 1 71 ? 17.495 6.270 -11.774 1.00 87.00 71 PRO A N 1
ATOM 530 C CA . PRO A 1 71 ? 17.488 6.656 -13.182 1.00 87.00 71 PRO A CA 1
ATOM 531 C C . PRO A 1 71 ? 16.170 6.248 -13.847 1.00 87.00 71 PRO A C 1
ATOM 533 O O . PRO A 1 71 ? 15.486 5.356 -13.369 1.00 87.00 71 PRO A O 1
ATOM 536 N N . GLU A 1 72 ? 15.827 6.853 -14.987 1.00 80.31 72 GLU A N 1
ATOM 537 C CA . GLU A 1 72 ? 14.541 6.629 -15.675 1.00 80.31 72 GLU A CA 1
ATOM 538 C C . GLU A 1 72 ? 14.206 5.146 -15.933 1.00 80.31 72 GLU A C 1
ATOM 540 O O . GLU A 1 72 ? 13.051 4.745 -15.829 1.00 80.31 72 GLU A O 1
ATOM 545 N N . HIS A 1 73 ? 15.220 4.317 -16.189 1.00 85.38 73 HIS A N 1
ATOM 546 C CA . HIS A 1 73 ? 15.072 2.880 -16.438 1.00 85.38 73 HIS A CA 1
ATOM 547 C C . HIS A 1 73 ? 15.088 1.998 -15.171 1.00 85.38 73 HIS A C 1
ATOM 549 O O . HIS A 1 73 ? 14.909 0.789 -15.283 1.00 85.38 73 HIS A O 1
ATOM 555 N N . ASP A 1 74 ? 15.315 2.571 -13.986 1.00 88.38 74 ASP A N 1
ATOM 556 C CA . ASP A 1 74 ? 15.277 1.892 -12.676 1.00 88.38 74 ASP A CA 1
ATOM 557 C C . ASP A 1 74 ? 14.728 2.855 -11.610 1.00 88.38 74 ASP A C 1
ATOM 559 O O . ASP A 1 74 ? 15.312 3.070 -10.544 1.00 88.38 74 ASP A O 1
ATOM 563 N N . GLN A 1 75 ? 13.607 3.505 -11.936 1.00 90.44 75 GLN A N 1
ATOM 564 C CA . GLN A 1 75 ? 12.938 4.396 -10.997 1.00 90.44 75 GLN A CA 1
ATOM 565 C C . GLN A 1 75 ? 12.315 3.599 -9.853 1.00 90.44 75 GLN A C 1
ATOM 567 O O . GLN A 1 75 ? 11.706 2.543 -10.037 1.00 90.44 75 GLN A O 1
ATOM 572 N N . ARG A 1 76 ? 12.425 4.160 -8.654 1.00 95.06 76 ARG A N 1
ATOM 573 C CA . ARG A 1 76 ? 11.819 3.667 -7.423 1.00 95.06 76 ARG A CA 1
ATOM 574 C C . ARG A 1 76 ? 10.853 4.706 -6.897 1.00 95.06 76 ARG A C 1
ATOM 576 O O . ARG A 1 76 ? 11.229 5.852 -6.655 1.00 95.06 76 ARG A O 1
ATOM 583 N N . PHE A 1 77 ? 9.618 4.273 -6.712 1.00 94.25 77 PHE A N 1
ATOM 584 C CA . PHE A 1 77 ? 8.526 5.061 -6.170 1.00 94.25 77 PHE A CA 1
ATOM 585 C C . PHE A 1 77 ? 8.319 4.645 -4.727 1.00 94.25 77 PHE A C 1
ATOM 587 O O . PHE A 1 77 ? 8.159 3.458 -4.462 1.00 94.25 77 PHE A O 1
ATOM 594 N N . GLU A 1 78 ? 8.289 5.609 -3.819 1.00 97.62 78 GLU A N 1
ATOM 595 C CA . GLU A 1 78 ? 7.956 5.398 -2.417 1.00 97.62 78 GLU A CA 1
ATOM 596 C C . GLU A 1 78 ? 6.625 6.072 -2.100 1.00 97.62 78 GLU A C 1
ATOM 598 O O . GLU A 1 78 ? 6.435 7.262 -2.360 1.00 97.62 78 GLU A O 1
ATOM 603 N N . VAL A 1 79 ? 5.694 5.304 -1.543 1.00 97.50 79 VAL A N 1
ATOM 604 C CA . VAL A 1 79 ? 4.339 5.743 -1.221 1.00 97.50 79 VAL A CA 1
ATOM 605 C C . VAL A 1 79 ? 4.036 5.465 0.242 1.00 97.50 79 VAL A C 1
ATOM 607 O O . VAL A 1 79 ? 4.221 4.351 0.728 1.00 97.50 79 VAL A O 1
ATOM 610 N N . LEU A 1 80 ? 3.492 6.465 0.924 1.00 98.12 80 LEU A N 1
ATOM 611 C CA . LEU A 1 80 ? 2.936 6.353 2.261 1.00 98.12 80 LEU A CA 1
ATOM 612 C C . LEU A 1 80 ? 1.427 6.079 2.185 1.00 98.12 80 LEU A C 1
ATOM 614 O O . LEU A 1 80 ? 0.672 6.869 1.624 1.00 98.12 80 LEU A O 1
ATOM 618 N N . CYS A 1 81 ? 0.980 4.979 2.785 1.00 97.69 81 CYS A N 1
ATOM 619 C CA . CYS A 1 81 ? -0.425 4.668 3.037 1.00 97.69 81 CYS A CA 1
ATOM 620 C C . CYS A 1 81 ? -0.772 5.021 4.485 1.00 97.69 81 CYS A C 1
ATOM 622 O O . CYS A 1 81 ? -0.272 4.396 5.421 1.00 97.69 81 CYS A O 1
ATOM 624 N N . GLN A 1 82 ? -1.638 6.005 4.683 1.00 97.00 82 GLN A N 1
ATOM 625 C CA . GLN A 1 82 ? -2.142 6.399 5.993 1.00 97.00 82 GLN A CA 1
ATOM 626 C C . GLN A 1 82 ? -3.491 5.734 6.250 1.00 97.00 82 GLN A C 1
ATOM 628 O O . GLN A 1 82 ? -4.422 5.889 5.461 1.00 97.00 82 GLN A O 1
ATO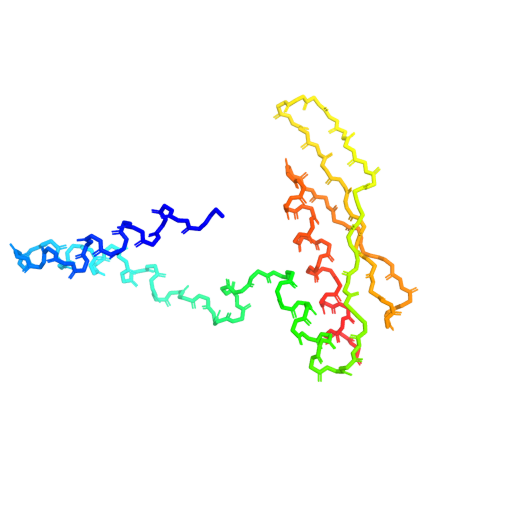M 633 N N . VAL A 1 83 ? -3.595 5.016 7.368 1.00 95.19 83 VAL A N 1
ATOM 634 C CA . VAL A 1 83 ? -4.843 4.394 7.821 1.00 95.19 83 VAL A CA 1
ATOM 635 C C . VAL A 1 83 ? -5.213 4.999 9.176 1.00 95.19 83 VAL A C 1
ATOM 637 O O . VAL A 1 83 ? -4.533 4.705 10.164 1.00 95.19 83 VAL A O 1
ATOM 640 N N . PRO A 1 84 ? -6.255 5.850 9.253 1.00 90.56 84 PRO A N 1
ATOM 641 C CA . PRO A 1 84 ? -6.555 6.616 10.464 1.00 90.56 84 PRO A CA 1
ATOM 642 C C . PRO A 1 84 ? -6.744 5.763 11.723 1.00 90.56 84 PRO A C 1
ATOM 644 O O . PRO A 1 84 ? -6.215 6.110 12.778 1.00 90.56 84 PRO A O 1
ATOM 647 N N . CYS A 1 85 ? -7.418 4.616 11.625 1.00 91.31 85 CYS A N 1
ATOM 648 C CA . CYS A 1 85 ? -7.658 3.742 12.777 1.00 91.31 85 CYS A CA 1
ATOM 649 C C . CYS A 1 85 ? -6.385 3.068 13.324 1.00 91.31 85 CYS A C 1
ATOM 651 O O . CYS A 1 85 ? -6.341 2.704 14.494 1.00 91.31 85 CYS A O 1
ATOM 653 N N . LEU A 1 86 ? -5.317 2.963 12.523 1.00 91.56 86 LEU A N 1
ATOM 654 C CA . LEU A 1 86 ? -4.037 2.384 12.946 1.00 91.56 86 LEU A CA 1
ATOM 655 C C . LEU A 1 86 ? -3.080 3.416 13.556 1.00 91.56 86 LEU A C 1
ATOM 657 O O . LEU A 1 86 ? -2.023 3.030 14.051 1.00 91.56 86 LEU A O 1
ATOM 661 N N . GLN A 1 87 ? -3.414 4.715 13.493 1.00 90.56 87 GLN A N 1
ATOM 662 C CA . GLN A 1 87 ? -2.595 5.828 14.007 1.00 90.56 87 GLN A CA 1
ATOM 663 C C . GLN A 1 87 ? -1.127 5.797 13.526 1.00 90.56 87 GLN A C 1
ATOM 665 O O . GLN A 1 87 ? -0.230 6.351 14.160 1.00 90.56 87 GLN A O 1
ATOM 670 N N . ARG A 1 88 ? -0.866 5.142 12.387 1.00 89.75 88 ARG A N 1
ATOM 671 C CA . ARG A 1 88 ? 0.452 5.035 11.754 1.00 89.75 88 ARG A CA 1
ATOM 672 C C . ARG A 1 88 ? 0.321 4.936 10.239 1.00 89.75 88 ARG A C 1
ATOM 674 O O . ARG A 1 88 ? -0.707 4.504 9.717 1.00 89.75 88 ARG A O 1
ATOM 681 N N . GLY A 1 89 ? 1.384 5.327 9.544 1.00 93.88 89 GLY A N 1
ATOM 682 C CA . GLY A 1 89 ? 1.511 5.159 8.100 1.00 93.88 89 GLY A CA 1
ATOM 683 C C . GLY A 1 89 ? 2.355 3.940 7.731 1.00 93.88 89 GLY A C 1
ATOM 684 O O . GLY A 1 89 ? 3.242 3.536 8.482 1.00 93.88 89 GLY A O 1
ATOM 685 N N . PHE A 1 90 ? 2.093 3.380 6.555 1.00 97.50 90 PHE A N 1
ATOM 686 C CA . PHE A 1 90 ? 2.790 2.226 5.991 1.00 97.50 90 PHE A CA 1
ATOM 687 C C . PHE A 1 90 ? 3.472 2.645 4.697 1.00 97.50 90 PHE A C 1
ATOM 689 O O . PHE A 1 90 ? 2.811 3.141 3.789 1.00 97.50 90 PHE A O 1
ATOM 696 N N . ARG A 1 91 ? 4.792 2.478 4.619 1.00 98.06 91 ARG A N 1
ATOM 697 C CA . ARG A 1 91 ? 5.579 2.845 3.436 1.00 98.06 91 ARG A CA 1
ATOM 698 C C . ARG A 1 91 ? 5.730 1.639 2.520 1.00 98.06 91 ARG A C 1
ATOM 700 O O . ARG A 1 91 ? 6.150 0.581 2.977 1.00 98.06 91 ARG A O 1
ATOM 707 N N . GLY A 1 92 ? 5.393 1.813 1.250 1.00 96.12 92 GLY A N 1
ATOM 708 C CA . GLY A 1 92 ? 5.627 0.844 0.188 1.00 96.12 92 GLY A CA 1
ATOM 709 C C . GLY A 1 92 ? 6.536 1.427 -0.887 1.00 96.12 92 GLY A C 1
ATOM 710 O O . GLY A 1 92 ? 6.465 2.616 -1.189 1.00 96.12 92 GLY A O 1
ATOM 711 N N . VAL A 1 93 ? 7.381 0.583 -1.463 1.00 95.69 93 VAL A N 1
ATOM 712 C CA . VAL A 1 93 ? 8.323 0.888 -2.534 1.00 95.69 93 VAL A CA 1
ATOM 713 C C . VAL A 1 93 ? 8.052 -0.030 -3.722 1.00 95.69 93 VAL A C 1
ATOM 715 O O . VAL A 1 93 ? 7.846 -1.230 -3.557 1.00 95.69 93 VAL A O 1
ATOM 718 N N . GLY A 1 94 ? 8.079 0.525 -4.930 1.00 92.25 94 GLY A N 1
ATOM 719 C CA . GLY A 1 94 ? 7.879 -0.230 -6.165 1.00 92.25 94 GLY A CA 1
ATOM 720 C C . GLY A 1 94 ? 8.579 0.401 -7.362 1.00 92.25 94 GLY A C 1
ATOM 721 O O . GLY A 1 94 ? 9.023 1.547 -7.309 1.00 92.25 94 GLY A O 1
ATOM 722 N N . THR A 1 95 ? 8.661 -0.349 -8.457 1.00 91.31 95 THR A N 1
ATOM 723 C CA . THR A 1 95 ? 9.142 0.135 -9.768 1.00 91.31 95 THR A CA 1
ATOM 724 C C . THR A 1 95 ? 8.112 1.015 -10.479 1.00 91.31 95 THR A C 1
ATOM 726 O O . THR A 1 95 ? 8.407 1.683 -11.464 1.00 91.31 95 THR A O 1
ATOM 729 N N . SER A 1 96 ? 6.888 1.058 -9.951 1.00 90.38 96 SER A N 1
ATOM 730 C CA . SER A 1 96 ? 5.839 1.992 -10.342 1.00 90.38 96 SER A CA 1
ATOM 731 C C . SER A 1 96 ? 5.103 2.506 -9.108 1.00 90.38 96 SER A C 1
ATOM 733 O O . SER A 1 96 ? 5.050 1.838 -8.072 1.00 90.38 96 SER A O 1
ATOM 735 N N . ARG A 1 97 ? 4.446 3.665 -9.232 1.00 89.81 97 ARG A N 1
ATOM 736 C CA . ARG A 1 97 ? 3.559 4.192 -8.182 1.00 89.81 97 ARG A CA 1
ATOM 737 C C . ARG A 1 97 ? 2.484 3.179 -7.766 1.00 89.81 97 ARG A C 1
ATOM 739 O O . ARG A 1 97 ? 2.204 3.047 -6.581 1.00 89.81 97 ARG A O 1
ATOM 746 N N . ARG A 1 98 ? 1.902 2.449 -8.727 1.00 90.00 98 ARG A N 1
ATOM 747 C CA . ARG A 1 98 ? 0.870 1.433 -8.456 1.00 90.00 98 ARG A CA 1
ATOM 748 C C . ARG A 1 98 ? 1.411 0.300 -7.585 1.00 90.00 98 ARG A C 1
ATOM 750 O O . ARG A 1 98 ? 0.737 -0.110 -6.647 1.00 90.00 98 ARG A O 1
ATOM 757 N N . GLU A 1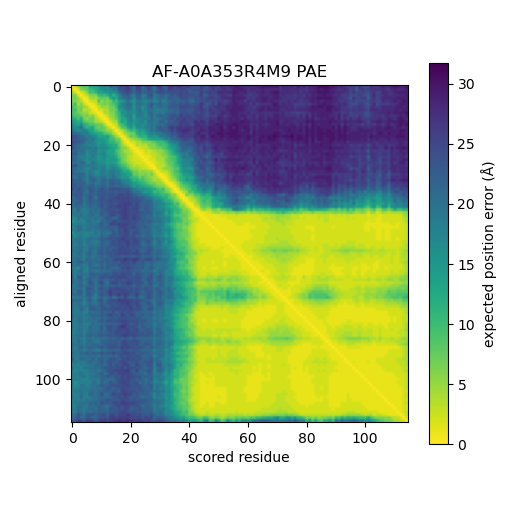 99 ? 2.604 -0.199 -7.893 1.00 91.31 99 GLU A N 1
ATOM 758 C CA . GLU A 1 99 ? 3.254 -1.265 -7.122 1.00 91.31 99 GLU A CA 1
ATOM 759 C C . GLU A 1 99 ? 3.578 -0.797 -5.694 1.00 91.31 99 GLU A C 1
ATOM 761 O O . GLU A 1 99 ? 3.258 -1.493 -4.733 1.00 91.31 99 GLU A O 1
ATOM 766 N N . ALA A 1 100 ? 4.109 0.422 -5.547 1.00 92.50 100 ALA A N 1
ATOM 767 C CA . ALA A 1 100 ? 4.377 1.031 -4.244 1.00 92.50 100 ALA A CA 1
ATOM 768 C C . ALA A 1 100 ? 3.096 1.185 -3.398 1.00 92.50 100 ALA A C 1
ATOM 770 O O . ALA A 1 100 ? 3.079 0.829 -2.220 1.00 92.50 100 ALA A O 1
ATOM 771 N N . GLU A 1 101 ? 1.995 1.647 -4.004 1.00 94.56 101 GLU A N 1
ATOM 772 C CA . GLU A 1 101 ? 0.680 1.738 -3.352 1.00 94.56 101 GLU A CA 1
ATOM 773 C C . GLU A 1 101 ? 0.157 0.363 -2.907 1.00 94.56 101 GLU A C 1
ATOM 775 O O . GLU A 1 101 ? -0.352 0.230 -1.793 1.00 94.56 101 GLU A O 1
ATOM 780 N N . GLN A 1 102 ? 0.284 -0.667 -3.750 1.00 94.00 102 GLN A N 1
ATOM 781 C CA . GLN A 1 102 ? -0.149 -2.029 -3.417 1.00 94.00 102 GLN A CA 1
ATOM 782 C C . GLN A 1 102 ? 0.688 -2.637 -2.285 1.00 94.00 102 GLN A C 1
ATOM 784 O O . GLN A 1 102 ? 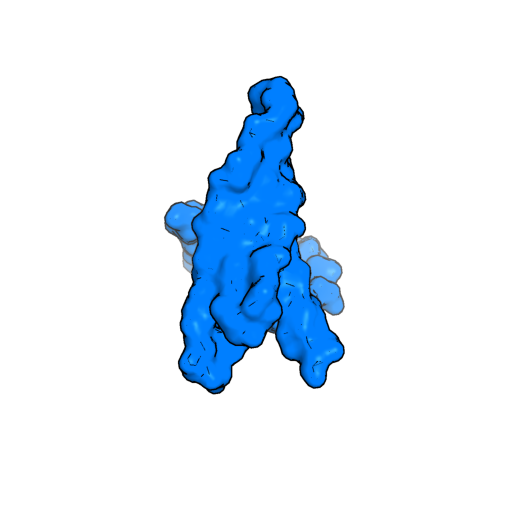0.124 -3.266 -1.388 1.00 94.00 102 GLN A O 1
ATOM 789 N N . GLN A 1 103 ? 2.006 -2.407 -2.272 1.00 96.38 103 GLN A N 1
ATOM 790 C CA . GLN A 1 103 ? 2.866 -2.850 -1.175 1.00 96.38 103 GLN A CA 1
ATOM 791 C C . GLN A 1 103 ? 2.494 -2.148 0.139 1.00 96.38 103 GLN A C 1
ATOM 793 O O . GLN A 1 103 ? 2.325 -2.811 1.162 1.00 96.38 103 GLN A O 1
ATOM 798 N N . ALA A 1 104 ? 2.291 -0.826 0.109 1.00 96.31 104 ALA A N 1
ATOM 799 C CA . ALA A 1 104 ? 1.870 -0.056 1.279 1.00 96.31 104 ALA A CA 1
ATOM 800 C C . ALA A 1 104 ? 0.515 -0.541 1.833 1.00 96.31 104 ALA A C 1
ATOM 802 O O . ALA A 1 104 ? 0.348 -0.682 3.044 1.00 96.31 104 ALA A O 1
ATOM 803 N N . ALA A 1 105 ? -0.436 -0.855 0.946 1.00 95.69 105 ALA A N 1
ATOM 804 C CA . ALA A 1 105 ? -1.741 -1.402 1.312 1.00 95.69 105 ALA A CA 1
ATOM 805 C C . ALA A 1 105 ? -1.644 -2.800 1.943 1.00 95.69 105 ALA A C 1
ATOM 807 O O . ALA A 1 105 ? -2.319 -3.077 2.931 1.00 95.69 105 ALA A O 1
ATOM 808 N N . SER A 1 106 ? -0.778 -3.664 1.403 1.00 95.56 106 SER A N 1
ATOM 809 C CA . SER A 1 106 ? -0.528 -5.005 1.944 1.00 95.56 106 SER A CA 1
ATOM 810 C C . SER A 1 106 ? 0.021 -4.944 3.374 1.00 95.56 106 SER A C 1
ATOM 812 O O . SER A 1 106 ? -0.474 -5.629 4.266 1.00 95.56 106 SER A O 1
ATOM 814 N N . LEU A 1 107 ? 0.980 -4.046 3.629 1.00 96.56 107 LEU A N 1
ATOM 815 C CA . LEU A 1 107 ? 1.522 -3.813 4.973 1.00 96.56 107 LEU A CA 1
ATOM 816 C C . LEU A 1 107 ? 0.449 -3.331 5.961 1.00 96.56 107 LEU A C 1
ATOM 818 O O . LEU A 1 107 ? 0.412 -3.787 7.105 1.00 96.56 107 LEU A O 1
ATOM 822 N N . ALA A 1 108 ? -0.436 -2.436 5.517 1.00 96.00 108 ALA A N 1
ATOM 823 C CA . ALA A 1 108 ? -1.545 -1.952 6.330 1.00 96.00 108 ALA A CA 1
ATOM 824 C C . ALA A 1 108 ? -2.579 -3.051 6.634 1.00 96.00 108 ALA A C 1
ATOM 826 O O . ALA A 1 108 ? -3.047 -3.151 7.766 1.00 96.00 108 ALA A O 1
ATOM 827 N N . LEU A 1 109 ? -2.902 -3.902 5.656 1.00 94.56 109 LEU A N 1
ATOM 828 C CA . LEU A 1 109 ? -3.782 -5.059 5.845 1.00 94.56 109 LEU A CA 1
ATOM 829 C C . LEU A 1 109 ? -3.208 -6.058 6.846 1.00 94.56 109 LEU A C 1
ATOM 831 O O . LEU A 1 109 ? -3.897 -6.418 7.794 1.00 94.56 109 LEU A O 1
ATOM 835 N N . MET A 1 110 ? -1.935 -6.438 6.698 1.00 93.88 110 MET A N 1
ATOM 836 C CA . MET A 1 110 ? -1.278 -7.348 7.644 1.00 93.88 110 MET A CA 1
ATOM 837 C C . MET A 1 110 ? -1.334 -6.808 9.077 1.00 93.88 110 MET A C 1
ATOM 839 O O . MET A 1 110 ? -1.532 -7.566 10.023 1.00 93.88 110 MET A O 1
ATOM 843 N N . ALA A 1 111 ? -1.213 -5.489 9.249 1.00 93.81 111 ALA A N 1
ATOM 844 C CA . ALA A 1 111 ? -1.355 -4.849 10.550 1.00 93.81 111 ALA A CA 1
ATOM 845 C C . ALA A 1 111 ? -2.775 -4.911 11.134 1.00 93.81 111 ALA A C 1
ATOM 847 O O . ALA A 1 111 ? -2.899 -4.978 12.352 1.00 93.81 111 ALA A O 1
ATOM 848 N N . LEU A 1 112 ? -3.814 -4.870 10.296 1.00 90.44 112 LEU A N 1
ATOM 849 C CA . LEU A 1 112 ? -5.219 -4.997 10.713 1.00 90.44 112 LEU A CA 1
ATOM 850 C C . LEU A 1 112 ? -5.611 -6.442 11.021 1.00 90.44 112 LEU A C 1
ATOM 852 O O . LEU A 1 112 ? -6.500 -6.672 11.831 1.00 90.44 112 LEU A O 1
ATOM 856 N N . GLU A 1 113 ? -4.975 -7.401 10.351 1.00 86.38 113 GLU A N 1
ATOM 857 C CA . GLU A 1 113 ? -5.224 -8.835 10.525 1.00 86.38 113 GLU A CA 1
ATOM 858 C C . GLU A 1 113 ? -4.435 -9.428 11.710 1.00 86.38 113 GLU A C 1
ATOM 860 O O . GLU A 1 113 ? -4.818 -10.470 12.235 1.00 86.38 113 GLU A O 1
ATOM 865 N N . SER A 1 114 ? -3.356 -8.769 12.155 1.00 80.69 114 SER A N 1
ATOM 866 C CA . SER A 1 114 ? -2.500 -9.225 13.268 1.00 80.69 114 SER A CA 1
ATOM 867 C C . SER A 1 114 ? -2.892 -8.677 14.652 1.00 80.69 114 SER A C 1
ATOM 869 O O . SER A 1 114 ? -2.172 -8.937 15.618 1.00 80.69 114 SER A O 1
ATOM 871 N N . GLY A 1 115 ? -3.962 -7.882 14.755 1.00 58.31 115 GLY A N 1
ATOM 872 C CA . GLY A 1 115 ? -4.448 -7.269 16.001 1.00 58.31 115 GLY A CA 1
ATOM 873 C C . GLY A 1 115 ? -5.850 -7.732 16.355 1.00 58.31 115 GLY A C 1
ATOM 874 O O . GLY A 1 115 ? -6.074 -8.001 17.554 1.00 58.31 115 GLY A O 1
#

Mean predicted aligned error: 13.59 Å

pLDDT: mean 76.31, std 21.35, range [41.5, 98.12]

Solvent-accessible surface area (backbone atoms only — not comparable to full-atom values): 6591 Å² total; per-residue (Å²): 142,66,68,70,62,54,52,56,57,53,54,64,71,70,66,82,80,60,77,70,60,58,53,52,52,47,56,71,44,44,72,60,53,75,65,58,63,54,76,77,65,70,46,54,38,51,59,52,40,43,52,57,28,53,78,68,74,46,70,70,70,45,78,42,82,76,47,77,45,72,55,93,93,59,34,40,22,32,19,37,29,37,34,68,92,70,78,49,69,24,76,11,65,21,79,38,64,68,49,2,46,33,44,6,25,41,54,47,40,54,58,66,74,75,109

Sequence (115 aa):
MADALEAVLGAVCLDGGSEAGIEIVKRLFADRLANLPSEVELKDPKTRLQEHLQARGELLPVYQLDTISGPEHDQRFEVLCQVPCLQRGFRGVGTSRREAEQQAASLALMALESG

Nearest PDB structures (foldseek):
  7r97-assembly1_B  TM=7.949E-01  e=4.976E-09  Escherichia coli K-12
  5n8m-assembly1_A  TM=9.320E-01  e=2.248E-06  Homo sapiens
  4m2z-assembly1_A  TM=7.173E-01  e=1.550E-07  Aquifex aeolicus VF5
  7zpk-assembly1_C  TM=8.164E-01  e=2.248E-06  Mus musculus
  7v6c-assembly1_B  TM=8.231E-01  e=6.166E-05  Drosophila melanogaster